Protein AF-A0A7W6C001-F1 (afdb_monomer_lite)

pLDDT: mean 74.01, std 16.68, range [44.72, 96.25]

Radius of gyration: 42.12 Å; chains: 1; bounding box: 60×26×128 Å

Sequence (94 aa):
MVEERITTVEGANGPTTHTTVIHDGDRKRGGGGTALLAIVLLIAVIAGIYFFSQSSSSESAKDNAVAEAASSVGNAAKQVGSAAENAADKITNK

Structure (mmCIF, N/CA/C/O backbone):
data_AF-A0A7W6C001-F1
#
_entry.id   AF-A0A7W6C001-F1
#
loop_
_atom_site.group_PDB
_atom_site.id
_atom_site.type_symbol
_atom_site.label_atom_id
_atom_site.label_alt_id
_atom_site.label_comp_id
_atom_site.label_asym_id
_atom_site.label_entity_id
_atom_site.label_seq_id
_atom_site.pdbx_PDB_ins_code
_atom_site.Cartn_x
_atom_site.Cartn_y
_atom_site.Cartn_z
_atom_site.occupancy
_atom_site.B_iso_or_equiv
_atom_site.auth_seq_id
_atom_site.auth_comp_id
_atom_site.auth_asym_id
_atom_site.auth_atom_id
_atom_site.pdbx_PDB_model_num
ATOM 1 N N . MET A 1 1 ? 16.878 -18.398 -48.716 1.00 44.72 1 MET A N 1
ATOM 2 C CA . MET A 1 1 ? 17.176 -18.232 -50.152 1.00 44.72 1 MET A CA 1
ATOM 3 C C . MET A 1 1 ? 16.909 -16.770 -50.454 1.00 44.72 1 MET A C 1
ATOM 5 O O . MET A 1 1 ? 15.813 -16.320 -50.154 1.00 44.72 1 MET A O 1
ATOM 9 N N . VAL A 1 2 ? 17.933 -16.005 -50.832 1.00 51.44 2 VAL A N 1
ATOM 10 C CA . VAL A 1 2 ? 17.826 -14.550 -51.033 1.00 51.44 2 VAL A CA 1
ATOM 11 C C . VAL A 1 2 ? 17.356 -14.331 -52.468 1.00 51.44 2 VAL A C 1
ATOM 13 O O . VAL A 1 2 ? 17.987 -14.847 -53.385 1.00 51.44 2 VAL A O 1
ATOM 16 N N . GLU A 1 3 ? 16.234 -13.643 -52.671 1.00 52.53 3 GLU A N 1
ATOM 17 C CA . GLU A 1 3 ? 15.756 -13.307 -54.015 1.00 52.53 3 GLU A CA 1
ATOM 18 C C . GLU A 1 3 ? 16.519 -12.078 -54.518 1.00 52.53 3 GLU A C 1
ATOM 20 O O . GLU A 1 3 ? 16.203 -10.935 -54.190 1.00 52.53 3 GLU A O 1
ATOM 25 N N . GLU A 1 4 ? 17.575 -12.321 -55.291 1.00 58.06 4 GLU A N 1
ATOM 26 C CA . GLU A 1 4 ? 18.296 -11.270 -55.998 1.00 58.06 4 GLU A CA 1
ATOM 27 C C . GLU A 1 4 ? 17.479 -10.844 -57.227 1.00 58.06 4 GLU A C 1
ATOM 29 O O . GLU A 1 4 ? 17.368 -11.578 -58.208 1.00 58.06 4 GLU A O 1
ATOM 34 N N . ARG A 1 5 ? 16.876 -9.649 -57.181 1.00 58.16 5 ARG A N 1
ATOM 35 C CA . ARG A 1 5 ? 16.218 -9.039 -58.345 1.00 58.16 5 ARG A CA 1
ATOM 36 C C . ARG A 1 5 ? 17.069 -7.893 -58.882 1.00 58.16 5 ARG A C 1
ATOM 38 O O . ARG A 1 5 ? 17.001 -6.773 -58.379 1.00 58.16 5 ARG A O 1
ATOM 45 N N . ILE A 1 6 ? 17.826 -8.162 -59.942 1.00 62.41 6 ILE A N 1
ATOM 46 C CA . ILE A 1 6 ? 18.555 -7.137 -60.700 1.00 62.41 6 ILE A CA 1
ATOM 47 C C . ILE A 1 6 ? 17.573 -6.479 -61.678 1.00 62.41 6 ILE A C 1
ATOM 49 O O . ILE A 1 6 ? 16.978 -7.156 -62.513 1.00 62.41 6 ILE A O 1
ATOM 53 N N . THR A 1 7 ? 17.372 -5.163 -61.571 1.00 56.31 7 THR A N 1
ATOM 54 C CA . THR A 1 7 ? 16.588 -4.389 -62.550 1.00 56.31 7 THR A CA 1
ATOM 55 C C . THR A 1 7 ? 17.540 -3.505 -63.346 1.00 56.31 7 THR A C 1
ATOM 57 O O . THR A 1 7 ? 18.132 -2.583 -62.790 1.00 56.31 7 THR A O 1
ATOM 60 N N . THR A 1 8 ? 17.696 -3.787 -64.639 1.00 52.88 8 THR A N 1
ATOM 61 C CA . THR A 1 8 ? 18.511 -2.974 -65.550 1.00 52.88 8 THR A CA 1
ATOM 62 C C . THR A 1 8 ? 17.638 -1.889 -66.170 1.00 52.88 8 THR A C 1
ATOM 64 O O . THR A 1 8 ? 16.650 -2.201 -66.831 1.00 52.88 8 THR A O 1
ATOM 67 N N . VAL A 1 9 ? 17.992 -0.619 -65.962 1.00 57.53 9 VAL A N 1
ATOM 68 C CA . VAL A 1 9 ? 17.365 0.519 -66.649 1.00 57.53 9 VAL A CA 1
ATOM 69 C C . VAL A 1 9 ? 18.368 1.039 -67.670 1.00 57.53 9 VAL A C 1
ATOM 71 O O . VAL A 1 9 ? 19.407 1.587 -67.307 1.00 57.53 9 VAL A O 1
ATOM 74 N N . GLU A 1 10 ? 18.087 0.817 -68.949 1.00 54.56 10 GLU A N 1
ATOM 75 C CA . GLU A 1 10 ? 18.938 1.276 -70.043 1.00 54.56 10 GLU A CA 1
ATOM 76 C C . GLU A 1 10 ? 18.620 2.751 -70.326 1.00 54.56 10 GLU A C 1
ATOM 78 O O . GLU A 1 10 ? 17.548 3.105 -70.818 1.00 54.56 10 GLU A O 1
ATOM 83 N N . GLY A 1 11 ? 19.525 3.643 -69.917 1.00 53.12 11 GLY A N 1
ATOM 84 C CA . GLY A 1 11 ? 19.408 5.069 -70.193 1.00 53.12 11 GLY A CA 1
ATOM 85 C C . GLY A 1 11 ? 19.635 5.313 -71.679 1.00 53.12 11 GLY A C 1
ATOM 86 O O . GLY A 1 11 ? 20.727 5.072 -72.179 1.00 53.12 11 GLY A O 1
ATOM 87 N N . ALA A 1 12 ? 18.623 5.820 -72.379 1.00 57.53 12 ALA A N 1
ATOM 88 C CA . ALA A 1 12 ? 18.615 5.938 -73.836 1.00 57.53 12 ALA A CA 1
ATOM 89 C C . ALA A 1 12 ? 19.730 6.816 -74.456 1.00 57.53 12 ALA A C 1
ATOM 91 O O . ALA A 1 12 ? 19.751 6.919 -75.673 1.00 57.53 12 ALA A O 1
ATOM 92 N N . ASN A 1 13 ? 20.626 7.448 -73.676 1.00 52.16 13 ASN A N 1
ATOM 93 C CA . ASN A 1 13 ? 21.792 8.219 -74.150 1.00 52.16 13 ASN A CA 1
ATOM 94 C C . ASN A 1 13 ? 22.844 8.472 -73.030 1.00 52.16 13 ASN A C 1
ATOM 96 O O . ASN A 1 13 ? 23.098 9.621 -72.664 1.00 52.16 13 ASN A O 1
ATOM 100 N N . GLY A 1 14 ? 23.464 7.437 -72.444 1.00 56.78 14 GLY A N 1
ATOM 101 C CA . GLY A 1 14 ? 24.573 7.619 -71.483 1.00 56.78 14 GLY A CA 1
ATOM 102 C C . GLY A 1 14 ? 25.076 6.320 -70.831 1.00 56.78 14 GLY A C 1
ATOM 103 O O . GLY A 1 14 ? 24.385 5.307 -70.921 1.00 56.78 14 GLY A O 1
ATOM 104 N N . PRO A 1 15 ? 26.272 6.313 -70.199 1.00 57.28 15 PRO A N 1
ATOM 105 C CA . PRO A 1 15 ? 26.908 5.095 -69.694 1.00 57.28 15 PRO A CA 1
ATOM 106 C C . PRO A 1 15 ? 26.020 4.344 -68.691 1.00 57.28 15 PRO A C 1
ATOM 108 O O . PRO A 1 15 ? 25.467 4.926 -67.754 1.00 57.28 15 PRO A O 1
ATOM 111 N N . THR A 1 16 ? 25.907 3.031 -68.897 1.00 58.56 16 THR A N 1
ATOM 112 C CA . THR A 1 16 ? 25.108 2.103 -68.089 1.00 58.56 16 THR A CA 1
ATOM 113 C C . THR A 1 16 ? 25.541 2.154 -66.626 1.00 58.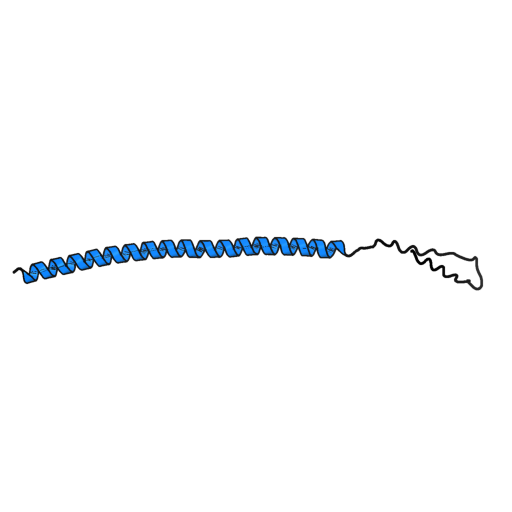56 16 THR A C 1
ATOM 115 O O . THR A 1 16 ? 26.650 1.748 -66.281 1.00 58.56 16 THR A O 1
ATOM 118 N N . THR A 1 17 ? 24.666 2.662 -65.758 1.00 58.47 17 THR A N 1
ATOM 119 C CA . THR A 1 17 ? 24.916 2.759 -64.315 1.00 58.47 17 THR A CA 1
ATOM 120 C C . THR A 1 17 ? 24.180 1.631 -63.598 1.00 58.47 17 THR A C 1
ATOM 122 O O . THR A 1 17 ? 22.953 1.570 -63.620 1.00 58.47 17 THR A O 1
ATOM 125 N N . HIS A 1 18 ? 24.927 0.736 -62.951 1.00 61.44 18 HIS A N 1
ATOM 126 C CA . HIS A 1 18 ? 24.368 -0.328 -62.119 1.00 61.44 18 HIS A CA 1
ATOM 127 C C . HIS A 1 18 ? 24.168 0.194 -60.693 1.00 61.44 18 HIS A C 1
ATOM 129 O O . HIS A 1 18 ? 25.122 0.600 -60.033 1.00 61.44 18 HIS A O 1
ATOM 135 N N . THR A 1 19 ? 22.928 0.198 -60.208 1.00 68.81 19 THR A N 1
ATOM 136 C CA . THR A 1 19 ? 22.613 0.538 -58.815 1.00 68.81 19 THR A CA 1
ATOM 137 C C . THR A 1 19 ? 22.174 -0.720 -58.081 1.00 68.81 19 THR A C 1
ATOM 139 O O . THR A 1 19 ? 21.069 -1.216 -58.289 1.00 68.81 19 THR A O 1
ATOM 142 N N . THR A 1 20 ? 23.034 -1.233 -57.203 1.00 67.81 20 THR A N 1
ATOM 143 C CA . THR A 1 20 ? 22.685 -2.334 -56.301 1.00 67.81 20 THR A CA 1
ATOM 144 C C . THR A 1 20 ? 22.009 -1.763 -55.061 1.00 67.81 20 THR A C 1
ATOM 146 O O . THR A 1 20 ? 22.652 -1.123 -54.229 1.00 67.81 20 THR A O 1
ATOM 149 N N . VAL A 1 21 ? 20.703 -1.992 -54.924 1.00 66.19 21 VAL A N 1
ATOM 150 C CA . VAL A 1 21 ? 19.961 -1.652 -53.704 1.00 66.19 21 VAL A CA 1
ATOM 151 C C . VAL A 1 21 ? 20.046 -2.833 -52.742 1.00 66.19 21 VAL A C 1
ATOM 153 O O . VAL A 1 21 ? 19.248 -3.768 -52.813 1.00 66.19 21 VAL A O 1
ATOM 156 N N . ILE A 1 22 ? 21.020 -2.789 -51.833 1.00 61.47 22 ILE A N 1
ATOM 157 C CA . ILE A 1 22 ? 21.138 -3.768 -50.750 1.00 61.47 22 ILE A CA 1
ATOM 158 C C . ILE A 1 22 ? 20.079 -3.422 -49.703 1.00 61.47 22 ILE A C 1
ATOM 160 O O . ILE A 1 22 ? 20.199 -2.450 -48.954 1.00 61.47 22 ILE A O 1
ATOM 164 N N . HIS A 1 23 ? 19.007 -4.208 -49.664 1.00 55.94 23 HIS A N 1
ATOM 165 C CA . HIS A 1 23 ? 18.136 -4.228 -48.499 1.00 55.94 23 HIS A CA 1
ATOM 166 C C . HIS A 1 23 ? 18.853 -5.056 -47.437 1.00 55.94 23 HIS A C 1
ATOM 168 O O . HIS A 1 23 ? 18.719 -6.276 -47.419 1.00 55.94 23 HIS A O 1
ATOM 174 N N . ASP A 1 24 ? 19.643 -4.401 -46.580 1.00 60.16 24 ASP A N 1
ATOM 175 C CA . ASP A 1 24 ? 20.149 -5.035 -45.362 1.00 60.16 24 ASP A CA 1
ATOM 176 C C . ASP A 1 24 ? 18.948 -5.604 -44.602 1.00 60.16 24 ASP A C 1
ATOM 178 O O . ASP A 1 24 ? 18.109 -4.858 -44.079 1.00 60.16 24 ASP A O 1
ATOM 182 N N . GLY A 1 25 ? 18.852 -6.935 -44.585 1.00 54.56 25 GLY A N 1
ATOM 183 C CA . GLY A 1 25 ? 17.744 -7.718 -44.038 1.00 54.56 25 GLY A CA 1
ATOM 184 C C . GLY A 1 25 ? 17.531 -7.572 -42.530 1.00 54.56 25 GLY A C 1
ATOM 185 O O . GLY A 1 25 ? 16.701 -8.275 -41.967 1.00 54.56 25 GLY A O 1
ATOM 186 N N . ASP A 1 26 ? 18.216 -6.637 -41.876 1.00 55.53 26 ASP A N 1
ATOM 187 C CA . ASP A 1 26 ? 18.256 -6.503 -40.423 1.00 55.53 26 ASP A CA 1
ATOM 188 C C . ASP A 1 26 ? 17.922 -5.102 -39.923 1.00 55.53 26 ASP A C 1
ATOM 190 O O . ASP A 1 26 ? 18.290 -4.706 -38.817 1.00 55.53 26 ASP A O 1
ATOM 194 N N . ARG A 1 27 ? 17.091 -4.347 -40.643 1.00 54.31 27 ARG A N 1
ATOM 195 C CA . ARG A 1 27 ? 16.341 -3.273 -39.975 1.00 54.31 27 ARG A CA 1
ATOM 196 C C . ARG A 1 27 ? 15.124 -3.847 -39.253 1.00 54.31 27 ARG A C 1
ATOM 198 O O . ARG A 1 27 ? 14.002 -3.386 -39.449 1.00 54.31 27 ARG A O 1
ATOM 205 N N . LYS A 1 28 ? 15.365 -4.764 -38.302 1.00 57.84 28 LYS A N 1
ATOM 206 C CA . LYS A 1 28 ? 14.501 -4.964 -37.124 1.00 57.84 28 LYS A CA 1
ATOM 207 C C . LYS A 1 28 ? 14.512 -3.682 -36.277 1.00 57.84 28 LYS A C 1
ATOM 209 O O . LYS A 1 28 ? 14.940 -3.653 -35.130 1.00 57.84 28 LYS A O 1
ATOM 214 N N . ARG A 1 29 ? 13.994 -2.585 -36.828 1.00 56.78 29 ARG A N 1
ATOM 215 C CA . ARG A 1 29 ? 13.768 -1.304 -36.142 1.00 56.78 29 ARG A CA 1
ATOM 216 C C . ARG A 1 29 ? 12.563 -1.353 -35.184 1.00 56.78 29 ARG A C 1
ATOM 218 O O . ARG A 1 29 ? 12.060 -0.312 -34.787 1.00 56.78 29 ARG A O 1
ATOM 225 N N . GLY A 1 30 ? 12.107 -2.547 -34.796 1.00 56.19 30 GLY A N 1
ATOM 226 C CA . GLY A 1 30 ? 10.976 -2.750 -33.885 1.00 56.19 30 GLY A CA 1
ATOM 227 C C . GLY A 1 30 ? 11.333 -2.810 -32.394 1.00 56.19 30 GLY A C 1
ATOM 228 O O . GLY A 1 30 ? 10.430 -2.760 -31.573 1.00 56.19 30 GLY A O 1
ATOM 229 N N . GLY A 1 31 ? 12.615 -2.901 -32.017 1.00 59.53 31 GLY A N 1
ATOM 230 C CA . GLY A 1 31 ? 13.007 -3.214 -30.630 1.00 59.53 31 GLY A CA 1
ATOM 231 C C . GLY A 1 31 ? 12.949 -2.055 -29.626 1.00 59.53 31 GLY A C 1
ATOM 232 O O . GLY A 1 31 ? 12.734 -2.285 -28.440 1.00 59.53 31 GLY A O 1
ATOM 233 N 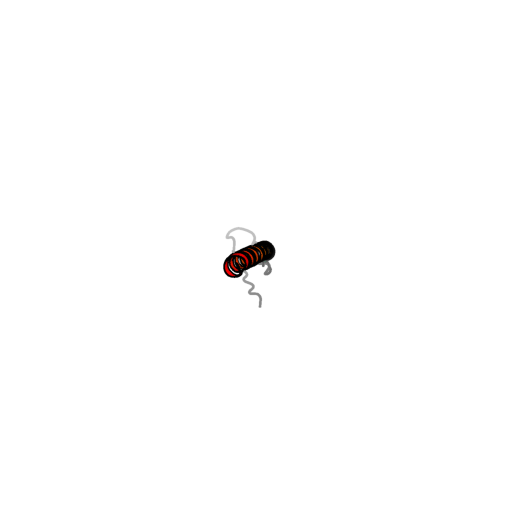N . GLY A 1 32 ? 13.121 -0.806 -30.072 1.00 67.12 32 GLY A N 1
ATOM 234 C CA . GLY A 1 32 ? 13.220 0.343 -29.160 1.00 67.12 32 GLY A CA 1
ATOM 235 C C . GLY A 1 32 ? 11.888 0.716 -28.504 1.00 67.12 32 GLY A C 1
ATOM 236 O O . GLY A 1 32 ? 11.824 0.919 -27.295 1.00 67.12 32 GLY A O 1
ATOM 237 N N . GLY A 1 33 ? 10.807 0.751 -29.288 1.00 76.25 33 GLY A N 1
ATOM 238 C CA . GLY A 1 33 ? 9.473 1.080 -28.780 1.00 76.25 33 GLY A CA 1
ATOM 239 C C . GLY A 1 33 ? 8.919 0.004 -27.847 1.00 76.25 33 GLY A C 1
ATOM 240 O O . GLY A 1 33 ? 8.374 0.322 -26.795 1.00 76.25 33 GLY A O 1
ATOM 241 N N . THR A 1 34 ? 9.119 -1.273 -28.183 1.00 83.19 34 THR A N 1
ATOM 242 C CA . THR A 1 34 ? 8.670 -2.395 -27.345 1.00 83.19 34 THR A CA 1
ATOM 243 C C . THR A 1 34 ? 9.463 -2.494 -26.045 1.00 83.19 34 THR A C 1
ATOM 245 O O . THR A 1 34 ? 8.882 -2.793 -25.006 1.00 83.19 34 THR A O 1
ATOM 248 N N . ALA A 1 35 ? 10.769 -2.204 -26.071 1.00 84.19 35 ALA A N 1
ATOM 249 C CA . ALA A 1 35 ? 11.597 -2.191 -24.867 1.00 84.19 35 ALA A CA 1
ATOM 250 C C . ALA A 1 35 ? 11.210 -1.048 -23.917 1.00 84.19 35 ALA A C 1
ATOM 252 O O . ALA A 1 35 ? 11.051 -1.275 -22.719 1.00 84.19 35 ALA A O 1
ATOM 253 N N . LEU A 1 36 ? 10.990 0.164 -24.441 1.00 87.56 36 LEU A N 1
ATOM 254 C CA . LEU A 1 36 ? 10.520 1.292 -23.631 1.00 87.56 36 LEU A CA 1
ATOM 255 C C . LEU A 1 36 ? 9.142 1.017 -23.023 1.00 87.56 36 LEU A C 1
ATOM 257 O O . LEU A 1 36 ? 8.928 1.278 -21.841 1.00 87.56 36 LEU A O 1
ATOM 261 N N . LEU A 1 37 ? 8.227 0.440 -23.803 1.00 89.81 37 LEU A N 1
ATOM 262 C CA . LEU A 1 37 ? 6.890 0.108 -23.323 1.00 89.81 37 LEU A CA 1
ATOM 263 C C . LEU A 1 37 ? 6.929 -0.964 -22.223 1.00 89.81 37 LEU A C 1
ATOM 265 O O . LEU A 1 37 ? 6.213 -0.835 -21.233 1.00 89.81 37 LEU A O 1
ATOM 269 N N . ALA A 1 38 ? 7.813 -1.960 -22.339 1.00 90.25 38 ALA A N 1
ATOM 270 C CA . ALA A 1 38 ? 8.034 -2.959 -21.294 1.00 90.25 38 ALA A CA 1
ATOM 271 C C . ALA A 1 38 ? 8.570 -2.340 -19.989 1.00 90.25 38 ALA A C 1
ATOM 273 O O . ALA A 1 38 ? 8.106 -2.698 -18.907 1.00 90.25 38 ALA A O 1
ATOM 274 N N . ILE A 1 39 ? 9.498 -1.380 -20.079 1.00 94.00 39 ILE A N 1
ATOM 275 C CA . ILE A 1 39 ? 10.039 -0.673 -18.907 1.00 94.00 39 ILE A CA 1
ATOM 276 C C . ILE A 1 39 ? 8.950 0.156 -18.217 1.00 94.00 39 ILE A C 1
ATOM 278 O O . ILE A 1 39 ? 8.815 0.101 -16.995 1.00 94.00 39 ILE A O 1
ATOM 282 N N . VAL A 1 40 ? 8.141 0.893 -18.982 1.00 95.88 40 VAL A N 1
ATOM 283 C CA . VAL A 1 40 ? 7.032 1.687 -18.427 1.00 95.88 40 VAL A CA 1
ATOM 284 C C . VAL A 1 40 ? 6.010 0.787 -17.728 1.00 95.88 40 VAL A C 1
ATOM 286 O O . VAL A 1 40 ? 5.576 1.102 -16.620 1.00 95.88 40 VAL A O 1
ATOM 289 N N . LEU A 1 41 ? 5.670 -0.357 -18.330 1.00 96.25 41 LEU A N 1
ATOM 290 C CA . LEU A 1 41 ? 4.768 -1.339 -17.723 1.00 96.25 41 LEU A CA 1
ATOM 291 C C . LEU A 1 41 ? 5.320 -1.881 -16.399 1.00 96.25 41 LEU A C 1
ATOM 293 O O . LEU A 1 41 ? 4.580 -1.975 -15.421 1.00 96.25 41 LEU A O 1
ATOM 297 N N . LEU A 1 42 ? 6.620 -2.184 -16.346 1.00 95.50 42 LEU A N 1
ATOM 298 C CA . LEU A 1 42 ? 7.280 -2.659 -15.130 1.00 95.50 42 LEU A CA 1
ATOM 299 C C . LEU A 1 42 ? 7.183 -1.627 -13.994 1.00 95.50 42 LEU A C 1
ATOM 301 O O . LEU A 1 42 ? 6.828 -1.979 -12.869 1.00 95.50 42 LEU A O 1
ATOM 305 N N . ILE A 1 43 ? 7.443 -0.351 -14.292 1.00 96.12 43 ILE A N 1
ATOM 306 C CA . ILE A 1 43 ? 7.333 0.743 -13.314 1.00 96.12 43 ILE A CA 1
ATOM 307 C C . ILE A 1 43 ? 5.886 0.889 -12.825 1.00 96.12 43 ILE A C 1
ATOM 309 O O . ILE A 1 43 ? 5.660 1.039 -11.623 1.00 96.12 43 ILE A O 1
ATOM 313 N N . ALA A 1 44 ? 4.903 0.795 -13.726 1.00 95.81 44 ALA A N 1
ATOM 314 C CA . ALA A 1 44 ? 3.487 0.872 -13.370 1.00 95.81 44 ALA A CA 1
ATOM 315 C C . ALA A 1 44 ? 3.060 -0.260 -12.419 1.00 95.81 44 ALA A C 1
ATOM 317 O O . ALA A 1 44 ? 2.329 -0.005 -11.462 1.00 95.81 44 ALA A O 1
ATOM 318 N N . VAL A 1 45 ? 3.554 -1.488 -12.625 1.00 95.38 45 VAL A N 1
ATOM 319 C CA . VAL A 1 45 ? 3.284 -2.619 -11.719 1.00 95.38 45 VAL A CA 1
ATOM 320 C C . VAL A 1 45 ? 3.877 -2.370 -10.333 1.00 95.38 45 VAL A C 1
ATOM 322 O O . VAL A 1 45 ? 3.181 -2.548 -9.336 1.00 95.38 45 VAL A O 1
ATOM 325 N N . ILE A 1 46 ? 5.131 -1.913 -10.250 1.00 93.44 46 ILE A N 1
ATOM 326 C CA . ILE A 1 46 ? 5.790 -1.622 -8.966 1.00 93.44 46 ILE A CA 1
ATOM 327 C C . ILE A 1 46 ? 5.042 -0.515 -8.211 1.00 93.44 46 ILE A C 1
ATOM 329 O O . ILE A 1 46 ? 4.760 -0.663 -7.022 1.00 93.44 46 ILE A O 1
ATOM 333 N N . ALA A 1 47 ? 4.670 0.567 -8.901 1.00 90.81 47 ALA A N 1
ATOM 334 C CA . ALA A 1 47 ? 3.895 1.658 -8.315 1.00 90.81 47 ALA A CA 1
ATOM 335 C C . ALA A 1 47 ? 2.502 1.193 -7.858 1.00 90.81 47 ALA A C 1
ATOM 337 O O . ALA A 1 47 ? 2.061 1.566 -6.772 1.00 90.81 47 ALA A O 1
ATOM 338 N N . GLY A 1 48 ? 1.842 0.342 -8.649 1.00 88.62 48 GLY A N 1
ATOM 339 C CA . GLY A 1 48 ? 0.559 -0.267 -8.306 1.00 88.62 48 GLY A CA 1
ATOM 340 C C . GLY A 1 48 ? 0.642 -1.126 -7.046 1.00 88.62 48 GLY A C 1
ATOM 341 O O . GLY A 1 48 ? -0.171 -0.949 -6.145 1.00 88.62 48 GLY A O 1
ATOM 342 N N . ILE A 1 49 ? 1.658 -1.990 -6.934 1.00 86.56 49 ILE A N 1
ATOM 343 C CA . ILE A 1 49 ? 1.899 -2.807 -5.734 1.00 86.56 49 ILE A CA 1
ATOM 344 C C . ILE A 1 49 ? 2.189 -1.917 -4.522 1.00 86.56 49 ILE A C 1
ATOM 346 O O . ILE A 1 49 ? 1.641 -2.159 -3.451 1.00 86.56 49 ILE A O 1
ATOM 350 N N . TYR A 1 50 ? 3.005 -0.872 -4.677 1.00 81.38 50 TYR A N 1
ATOM 351 C CA . TYR A 1 50 ? 3.336 0.048 -3.587 1.00 81.38 50 TYR A CA 1
ATOM 352 C C . TYR A 1 50 ? 2.101 0.803 -3.069 1.00 81.38 50 TYR A C 1
ATOM 354 O O . TYR A 1 50 ? 1.841 0.812 -1.867 1.00 81.38 50 TYR A O 1
ATOM 362 N N . PHE A 1 51 ? 1.290 1.371 -3.968 1.00 81.69 51 PHE A N 1
ATOM 363 C CA . PHE A 1 51 ? 0.046 2.056 -3.597 1.00 81.69 51 PHE A CA 1
ATOM 364 C C . PHE A 1 51 ? -0.997 1.100 -3.009 1.00 81.69 51 PHE A C 1
ATOM 366 O O . PHE A 1 51 ? -1.636 1.422 -2.007 1.00 81.69 51 PHE A O 1
ATOM 373 N N . PHE A 1 52 ? -1.148 -0.089 -3.595 1.00 77.56 52 PHE A N 1
ATOM 374 C CA . PHE A 1 52 ? -2.054 -1.119 -3.091 1.00 77.56 52 PHE A CA 1
ATOM 375 C C . PHE A 1 52 ? -1.633 -1.600 -1.694 1.00 77.56 52 PHE A C 1
ATOM 377 O O . PHE A 1 52 ? -2.457 -1.683 -0.783 1.00 77.56 52 PHE A O 1
ATOM 384 N N . SER A 1 53 ? -0.333 -1.816 -1.484 1.00 69.19 53 SER A N 1
ATOM 385 C CA . SER A 1 53 ? 0.224 -2.192 -0.183 1.00 69.19 53 SER A CA 1
ATOM 386 C C . SER A 1 53 ? 0.063 -1.082 0.861 1.00 69.19 53 SER A C 1
ATOM 388 O O . SER A 1 53 ? -0.231 -1.378 2.018 1.00 69.19 53 SER A O 1
ATOM 390 N N . GLN A 1 54 ? 0.208 0.191 0.480 1.00 63.19 54 GLN A N 1
ATOM 391 C CA . GLN A 1 54 ? 0.001 1.327 1.385 1.00 63.19 54 GLN A CA 1
ATOM 392 C C . GLN A 1 54 ? -1.474 1.479 1.804 1.00 63.19 54 GLN A C 1
ATOM 394 O O . GLN A 1 54 ? -1.762 1.863 2.944 1.00 63.19 54 GLN A O 1
ATOM 399 N N . SER A 1 55 ? -2.411 1.137 0.911 1.00 59.88 55 SER A N 1
ATOM 400 C CA . SER A 1 55 ? -3.842 1.089 1.230 1.00 59.88 55 SER A CA 1
ATOM 401 C C . SER A 1 55 ? -4.149 -0.002 2.262 1.00 59.88 55 SER A C 1
ATOM 403 O O . SER A 1 55 ? -4.862 0.259 3.229 1.00 59.88 55 SER A O 1
ATOM 405 N N . SER A 1 56 ? -3.541 -1.185 2.127 1.00 56.44 56 SER A N 1
ATOM 406 C CA . SER A 1 56 ? -3.770 -2.318 3.039 1.00 56.44 56 SER A CA 1
ATOM 407 C C . SER A 1 56 ? -3.233 -2.078 4.464 1.00 56.44 56 SER A C 1
ATOM 409 O O . SER A 1 56 ? -3.831 -2.524 5.446 1.00 56.44 56 SER A O 1
ATOM 411 N N . SER A 1 57 ? -2.137 -1.323 4.609 1.00 54.50 57 SER A N 1
ATOM 412 C CA . SER A 1 57 ? -1.589 -0.950 5.927 1.00 54.50 57 SER A CA 1
ATOM 413 C C . SER A 1 57 ? -2.417 0.115 6.661 1.00 54.50 57 SER A C 1
ATOM 415 O O . SER A 1 57 ? -2.369 0.206 7.886 1.00 54.50 57 SER A O 1
ATOM 417 N N . SER A 1 58 ? -3.188 0.932 5.937 1.00 50.91 58 SER A N 1
ATOM 418 C CA . SER A 1 58 ? -4.020 1.978 6.553 1.00 50.91 58 SER A CA 1
ATOM 419 C C . SER A 1 58 ? -5.312 1.427 7.163 1.00 50.91 58 SER A C 1
ATOM 421 O O . SER A 1 58 ? -5.870 2.038 8.073 1.00 50.91 58 SER A O 1
ATOM 423 N N . GLU A 1 59 ? -5.788 0.285 6.672 1.00 52.50 59 GLU A N 1
ATOM 424 C CA . GLU A 1 59 ? -6.982 -0.397 7.180 1.00 52.50 59 GLU A CA 1
ATOM 425 C C . GLU A 1 59 ? -6.652 -1.196 8.449 1.00 52.50 59 GLU A C 1
ATOM 427 O O . GLU A 1 59 ? -7.278 -0.996 9.481 1.00 52.50 59 GLU A O 1
ATOM 432 N N . SER A 1 60 ? -5.544 -1.942 8.446 1.00 53.53 60 SER A N 1
ATOM 433 C CA . SER A 1 60 ? -5.055 -2.678 9.625 1.00 53.53 60 SER A CA 1
ATOM 434 C C . SER A 1 60 ? -4.684 -1.776 10.813 1.00 53.53 60 SER A C 1
ATOM 436 O O . SER A 1 60 ? -4.946 -2.125 11.965 1.00 53.53 60 SER A O 1
ATOM 438 N N . ALA A 1 61 ? -4.129 -0.584 10.566 1.00 58.31 61 ALA A N 1
ATOM 439 C CA . ALA A 1 61 ? -3.892 0.396 11.628 1.00 58.31 61 ALA A CA 1
ATOM 440 C C . ALA A 1 61 ? -5.201 0.974 12.205 1.00 58.31 61 ALA A C 1
ATOM 442 O O . ALA A 1 61 ? -5.300 1.184 13.416 1.00 58.31 61 ALA A O 1
ATOM 443 N N . LYS A 1 62 ? -6.214 1.213 11.359 1.00 57.50 62 LYS A N 1
ATOM 444 C CA . LYS A 1 62 ? -7.539 1.672 11.804 1.00 57.50 62 LYS A CA 1
ATOM 445 C C . LYS A 1 62 ? -8.276 0.587 12.581 1.00 57.50 62 LYS A C 1
ATOM 447 O O . LYS A 1 62 ? -8.829 0.898 13.630 1.00 57.50 62 LYS A O 1
ATOM 452 N N . ASP A 1 63 ? -8.239 -0.658 12.122 1.00 59.91 63 ASP A N 1
ATOM 453 C CA . ASP A 1 63 ? -8.927 -1.777 12.769 1.00 59.91 63 ASP A CA 1
ATOM 454 C C . ASP A 1 63 ? -8.362 -2.057 14.164 1.00 59.91 63 ASP A C 1
ATOM 456 O O . ASP A 1 63 ? -9.126 -2.268 15.106 1.00 59.91 63 ASP A O 1
ATOM 460 N N . ASN A 1 64 ? -7.039 -1.953 14.337 1.00 64.25 64 ASN A N 1
ATOM 461 C CA . ASN A 1 64 ? -6.408 -2.051 15.655 1.00 64.25 64 ASN A CA 1
ATOM 462 C C . ASN A 1 64 ? -6.844 -0.908 16.585 1.00 64.25 64 ASN A C 1
ATOM 464 O O . ASN A 1 64 ? -7.225 -1.159 17.728 1.00 64.25 64 ASN A O 1
ATOM 468 N N . ALA A 1 65 ? -6.866 0.335 16.093 1.00 67.62 65 ALA A N 1
ATOM 469 C CA . ALA A 1 65 ? -7.324 1.478 16.884 1.00 67.62 65 ALA A CA 1
ATOM 470 C C . ALA A 1 65 ? -8.817 1.368 17.264 1.00 67.62 65 ALA A C 1
ATOM 472 O O . ALA A 1 65 ? -9.207 1.698 18.385 1.00 67.62 65 ALA A O 1
ATOM 473 N N . VAL A 1 66 ? -9.663 0.872 16.355 1.00 72.81 66 VAL A N 1
ATOM 474 C CA . VAL A 1 66 ? -11.091 0.629 16.611 1.00 72.81 66 VAL A CA 1
ATOM 475 C C . VAL A 1 66 ? -11.285 -0.513 17.612 1.00 72.81 66 VAL A C 1
ATOM 477 O O . VAL A 1 66 ? -12.123 -0.392 18.507 1.00 72.81 66 VAL A O 1
ATOM 480 N N . ALA A 1 67 ? -10.500 -1.588 17.523 1.00 75.25 67 ALA A N 1
ATOM 481 C CA . ALA A 1 67 ? -10.535 -2.691 18.483 1.00 75.25 67 ALA A CA 1
ATOM 482 C C . ALA A 1 67 ? -10.130 -2.240 19.901 1.00 75.25 67 ALA A C 1
ATOM 484 O O . ALA A 1 67 ? -10.801 -2.592 20.877 1.00 75.25 67 ALA A O 1
ATOM 485 N N . GLU A 1 68 ? -9.088 -1.414 20.029 1.00 76.06 68 GLU A N 1
ATOM 486 C CA . GLU A 1 68 ? -8.674 -0.823 21.311 1.00 76.06 68 GLU A CA 1
ATOM 487 C C . GLU A 1 68 ? -9.743 0.117 21.891 1.00 76.06 68 GLU A C 1
ATOM 489 O O . GLU A 1 68 ? -10.051 0.062 23.091 1.00 76.06 68 GLU A O 1
ATOM 494 N N . ALA A 1 69 ? -10.367 0.938 21.040 1.00 77.94 69 ALA A N 1
ATOM 495 C CA . ALA A 1 69 ? -11.472 1.804 21.441 1.00 77.94 69 ALA A CA 1
ATOM 496 C C . ALA A 1 69 ? -12.689 0.989 21.913 1.00 77.94 69 ALA A C 1
ATOM 498 O O . ALA A 1 69 ? -13.253 1.272 22.973 1.00 77.94 69 ALA A O 1
ATOM 499 N N . ALA A 1 70 ? -13.064 -0.064 21.183 1.00 86.94 70 ALA A N 1
ATOM 500 C CA . ALA A 1 70 ? -14.168 -0.949 21.548 1.00 86.94 70 ALA A CA 1
ATOM 501 C C . ALA A 1 70 ? -13.907 -1.683 22.875 1.00 86.94 70 ALA A C 1
ATOM 503 O O . ALA A 1 70 ? -14.800 -1.767 23.721 1.00 86.94 70 ALA A O 1
ATOM 504 N N . SER A 1 71 ? -12.676 -2.156 23.096 1.00 87.31 71 SER A N 1
ATOM 505 C CA . SER A 1 71 ? -12.258 -2.774 24.362 1.00 87.31 71 SER A CA 1
ATOM 506 C C . SER A 1 71 ? -12.393 -1.804 25.542 1.00 87.31 71 SER A C 1
ATOM 508 O O . SER A 1 71 ? -12.971 -2.144 26.579 1.00 87.31 71 SER A O 1
ATOM 510 N N . SER A 1 72 ? -11.947 -0.558 25.360 1.00 90.19 72 SER A N 1
ATOM 511 C CA . SER A 1 72 ? -12.060 0.499 26.374 1.00 90.19 72 SER A CA 1
ATOM 512 C C . SER A 1 72 ? -13.520 0.799 26.737 1.00 90.19 72 SER A C 1
ATOM 514 O O . SER A 1 72 ? -13.858 0.872 27.922 1.00 90.19 72 SER A O 1
ATOM 516 N N . VAL A 1 73 ? -14.409 0.890 25.740 1.00 88.25 73 VAL A N 1
ATOM 517 C CA . VAL A 1 73 ? -15.856 1.078 25.957 1.00 88.25 73 VAL A CA 1
ATOM 518 C C . VAL A 1 73 ? -16.475 -0.126 26.672 1.00 88.25 73 VAL A C 1
ATOM 520 O O . VAL A 1 73 ? -17.236 0.058 27.622 1.00 88.25 73 VAL A O 1
ATOM 523 N N . GLY A 1 74 ? -16.122 -1.354 26.283 1.00 90.12 74 GLY A N 1
ATOM 524 C CA . GLY A 1 74 ? -16.606 -2.570 26.944 1.00 90.12 74 GLY A CA 1
ATOM 525 C C . GLY A 1 74 ? -16.219 -2.640 28.425 1.00 90.12 74 GLY A C 1
ATOM 526 O O . GLY A 1 74 ? -17.038 -3.009 29.270 1.00 90.12 74 GLY A O 1
ATOM 527 N N . ASN A 1 75 ? -14.998 -2.224 28.765 1.00 92.50 75 ASN A N 1
ATOM 528 C CA . ASN A 1 75 ? -14.529 -2.169 30.152 1.00 92.50 75 ASN A CA 1
ATOM 529 C C . ASN A 1 75 ? -15.245 -1.087 30.972 1.00 92.50 75 ASN A C 1
ATOM 531 O O . ASN A 1 75 ? -15.602 -1.330 32.128 1.00 92.50 75 ASN A O 1
ATOM 535 N N . ALA A 1 76 ? -15.494 0.085 30.383 1.00 90.31 76 ALA A N 1
ATOM 536 C CA . ALA A 1 76 ? -16.271 1.141 31.028 1.00 90.31 76 ALA A CA 1
ATOM 537 C C . ALA A 1 76 ? -17.727 0.704 31.266 1.00 90.31 76 ALA A C 1
ATOM 539 O O . ALA A 1 76 ? -18.250 0.871 32.367 1.00 90.31 76 ALA A O 1
ATOM 540 N N . ALA A 1 77 ? -18.358 0.069 30.273 1.00 93.00 77 ALA A N 1
ATOM 541 C CA . ALA A 1 77 ? -19.717 -0.452 30.389 1.00 93.00 77 ALA A CA 1
ATOM 542 C C . ALA A 1 77 ? -19.836 -1.514 31.494 1.00 93.00 77 ALA A C 1
ATOM 544 O O . ALA A 1 77 ? -20.781 -1.468 32.281 1.00 93.00 77 ALA A O 1
ATOM 545 N N . LYS A 1 78 ? -18.856 -2.424 31.612 1.00 93.94 78 LYS A N 1
ATOM 546 C CA . LYS A 1 78 ? -18.796 -3.391 32.721 1.00 93.94 78 LYS A CA 1
ATOM 547 C C . LYS A 1 78 ? -18.710 -2.703 34.082 1.00 93.94 78 LYS A C 1
ATOM 549 O O . LYS A 1 78 ? -19.475 -3.055 34.970 1.00 93.94 78 LYS A O 1
ATOM 554 N N . GLN A 1 79 ? -17.831 -1.708 34.240 1.00 93.81 79 GLN A N 1
ATOM 555 C CA . GLN A 1 79 ? -17.723 -0.954 35.497 1.00 93.81 79 GLN A CA 1
ATOM 556 C C . GLN A 1 79 ? -19.035 -0.258 35.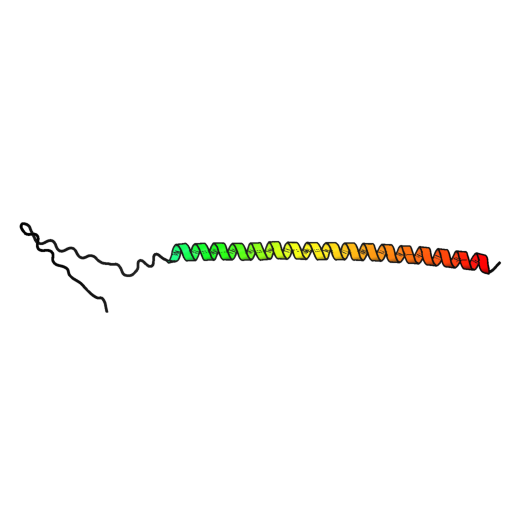872 1.00 93.81 79 GLN A C 1
ATOM 558 O O . GLN A 1 79 ? -19.451 -0.322 37.028 1.00 93.81 79 GLN A O 1
ATOM 563 N N . VAL A 1 80 ? -19.708 0.369 34.902 1.00 92.12 80 VAL A N 1
ATOM 564 C CA . VAL A 1 80 ? -21.015 1.005 35.123 1.00 92.12 80 VA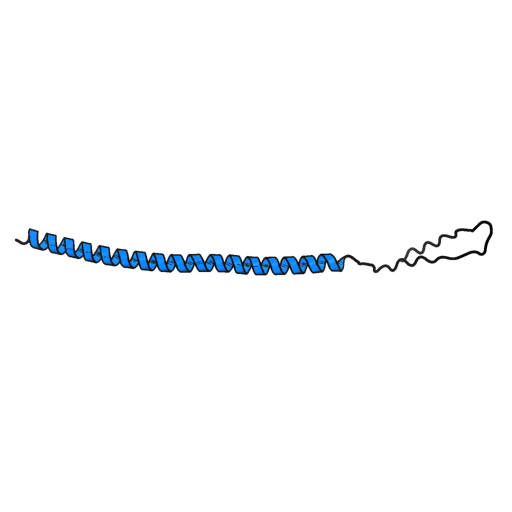L A CA 1
ATOM 565 C C . VAL A 1 80 ? -22.071 -0.031 35.508 1.00 92.12 80 VAL A C 1
ATOM 567 O O . VAL A 1 80 ? -22.809 0.192 36.465 1.00 92.12 80 VAL A O 1
ATOM 570 N N . GLY A 1 81 ? -22.116 -1.174 34.818 1.00 92.94 81 GLY A N 1
ATOM 571 C CA . GLY A 1 81 ? -23.027 -2.275 35.139 1.00 92.94 81 GLY A CA 1
ATOM 572 C C . GLY A 1 81 ? -22.833 -2.787 36.565 1.00 92.94 81 GLY A C 1
ATOM 573 O O . GLY A 1 81 ? -23.786 -2.823 37.337 1.00 92.94 81 GLY A O 1
ATOM 574 N N . SER A 1 82 ? -21.588 -3.069 36.955 1.00 94.00 82 SER A N 1
ATOM 575 C CA . SER A 1 82 ? -21.266 -3.484 38.323 1.00 94.00 82 SER A CA 1
ATOM 576 C C . SER A 1 82 ? -21.628 -2.416 39.358 1.00 94.00 82 SER A C 1
ATOM 578 O O . SER A 1 82 ? -22.095 -2.747 40.444 1.00 94.00 82 SER A O 1
ATOM 580 N N . ALA A 1 83 ? -21.436 -1.128 39.066 1.00 92.62 83 ALA A N 1
ATOM 581 C CA . ALA A 1 83 ? -21.836 -0.056 39.978 1.00 92.62 83 ALA A CA 1
ATOM 582 C C . ALA A 1 83 ? -23.364 0.024 40.145 1.00 92.62 83 ALA A C 1
ATOM 584 O O . ALA A 1 83 ? -23.848 0.221 41.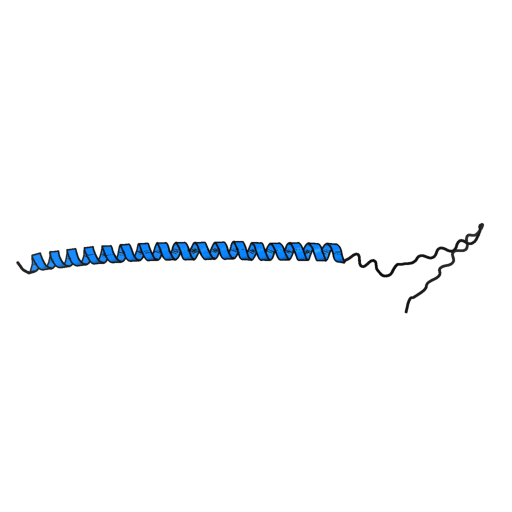261 1.00 92.62 83 ALA A O 1
ATOM 585 N N . ALA A 1 84 ? -24.113 -0.155 39.055 1.00 93.81 84 ALA A N 1
ATOM 586 C CA . ALA A 1 84 ? -25.571 -0.174 39.074 1.00 93.81 84 ALA A CA 1
ATOM 587 C C . ALA A 1 84 ? -26.118 -1.373 39.866 1.00 93.81 84 ALA A C 1
ATOM 589 O O . ALA A 1 84 ? -27.004 -1.191 40.699 1.00 93.81 84 ALA A O 1
ATOM 590 N N . GLU A 1 85 ? -25.554 -2.565 39.664 1.00 94.62 85 GLU A N 1
ATOM 591 C CA . GLU A 1 85 ? -25.917 -3.785 40.398 1.00 94.62 85 GLU A CA 1
ATOM 592 C C . GLU A 1 85 ? -25.657 -3.623 41.903 1.00 94.62 85 GLU A C 1
ATOM 594 O O . GLU A 1 85 ? -26.569 -3.764 42.714 1.00 94.62 85 GLU A O 1
ATOM 599 N N . ASN A 1 86 ? -24.465 -3.143 42.275 1.00 94.12 86 ASN A N 1
ATOM 600 C CA . ASN A 1 86 ? -24.134 -2.833 43.668 1.00 94.12 86 ASN A CA 1
ATOM 601 C C . ASN A 1 86 ? -25.086 -1.800 44.301 1.00 94.12 86 ASN A C 1
ATOM 603 O O . ASN A 1 86 ? -25.367 -1.857 45.500 1.00 94.12 86 ASN A O 1
ATOM 607 N N . ALA A 1 87 ? -25.550 -0.809 43.533 1.00 93.12 87 ALA A N 1
ATOM 608 C CA . ALA A 1 87 ? -26.512 0.176 44.020 1.00 93.12 87 ALA A CA 1
ATOM 609 C C . ALA A 1 87 ? -27.900 -0.448 44.230 1.00 93.12 87 ALA A C 1
ATOM 611 O O . ALA A 1 87 ? -28.531 -0.184 45.255 1.00 93.12 87 ALA A O 1
ATOM 612 N N . ALA A 1 88 ? -28.352 -1.294 43.303 1.00 94.06 88 ALA A N 1
ATOM 613 C CA . ALA A 1 88 ? -29.615 -2.018 43.414 1.00 94.06 88 ALA A CA 1
ATOM 614 C C . ALA A 1 88 ? -29.623 -2.967 44.626 1.00 94.06 88 ALA A C 1
ATOM 616 O O . ALA A 1 88 ? -30.579 -2.956 45.408 1.00 94.06 88 ALA A O 1
ATOM 617 N N . ASP A 1 89 ? -28.531 -3.701 44.845 1.00 94.88 89 ASP A N 1
ATOM 618 C CA . ASP A 1 89 ? -28.377 -4.615 45.981 1.00 94.88 89 ASP A CA 1
ATOM 619 C C . ASP A 1 89 ? -28.433 -3.886 47.326 1.00 94.88 89 ASP A C 1
ATOM 621 O O . ASP A 1 89 ? -29.055 -4.369 48.275 1.00 94.88 89 ASP A O 1
ATOM 625 N N . LYS A 1 90 ? -27.828 -2.694 47.415 1.00 93.81 90 LYS A N 1
ATOM 626 C CA . LYS A 1 90 ? -27.881 -1.846 48.620 1.00 93.81 90 LYS A CA 1
ATOM 627 C C . LYS A 1 90 ? -29.281 -1.323 48.930 1.00 93.81 90 LYS A C 1
ATOM 629 O O . LYS A 1 90 ? -29.575 -1.064 50.094 1.00 93.81 90 LYS A O 1
ATOM 634 N N . ILE A 1 91 ? -30.110 -1.112 47.909 1.00 93.50 91 ILE A N 1
ATOM 635 C CA . ILE A 1 91 ? -31.498 -0.662 48.079 1.00 93.50 91 ILE A CA 1
ATOM 636 C C . ILE A 1 91 ? -32.394 -1.840 48.480 1.00 93.50 91 ILE A C 1
ATOM 638 O O . ILE A 1 91 ? -33.256 -1.668 49.333 1.00 93.50 91 ILE A O 1
ATOM 642 N N . THR A 1 92 ? -32.176 -3.020 47.893 1.00 92.50 92 THR A N 1
ATOM 643 C CA . THR A 1 92 ? -32.967 -4.236 48.159 1.00 92.50 92 THR A CA 1
ATOM 644 C C . THR A 1 92 ? -32.682 -4.859 49.527 1.00 92.50 92 THR A C 1
ATOM 646 O O . THR A 1 92 ? -33.601 -5.362 50.164 1.00 92.50 92 THR A O 1
ATOM 649 N N . ASN A 1 93 ? -31.432 -4.838 50.000 1.00 82.44 93 ASN A N 1
ATOM 650 C CA . ASN A 1 93 ? -31.041 -5.428 51.291 1.00 82.44 93 ASN A CA 1
ATOM 651 C C . ASN A 1 93 ? -31.257 -4.490 52.499 1.00 82.44 93 ASN A C 1
ATOM 653 O O . ASN A 1 93 ? -30.519 -4.573 53.484 1.00 82.44 93 ASN A O 1
ATOM 657 N N . LYS A 1 94 ? -32.228 -3.578 52.430 1.00 55.34 94 LYS A N 1
ATOM 658 C CA . LYS A 1 94 ? -32.567 -2.633 53.499 1.00 55.34 94 LYS A CA 1
ATOM 659 C C . LYS A 1 94 ? -34.013 -2.818 53.935 1.00 55.34 94 LYS A C 1
ATOM 661 O O . LYS A 1 94 ? -34.250 -2.718 55.158 1.00 55.3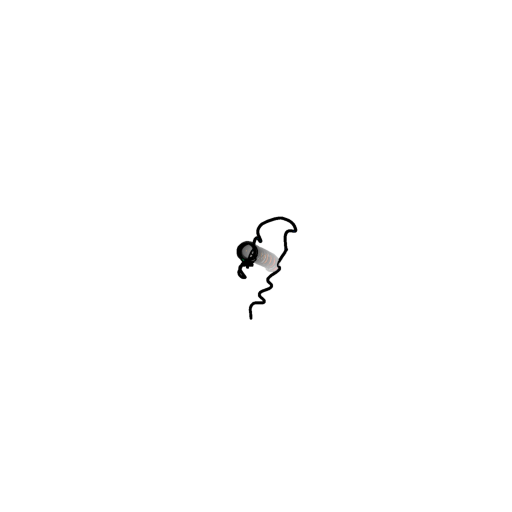4 94 LYS A O 1
#

Foldseek 3Di:
DDDDDFDFDDDPDDDGDGDDDDPPPPCPVVPPVVVVVVVVVVVVVVVVCVVVVVVVVVVVVVVVVVVVVVVVVVVVVVVVVVVVVVVVCVVVVD

Organism: NCBI:txid1391222

Secondary structure (DSSP, 8-state):
-----------TTS----------TT--TTHHHHHHHHHHHHHHHHHHHHHHHHHHHHHHHHHHHHHHHHHHHHHHHHHHHHHHHHHHHHHHT-